Protein AF-A0A817HLA4-F1 (afdb_monomer_lite)

Sequence (144 aa):
MLLAFSDYVIYLKPAHQNTTSPLSSNETCPPSPNNYTYGWHFVLKGNTAKFISITCYFAIAQAVSATYNPPSKDSYLYTPTADTLYNCQANVTDNSVTEIILSHVCVPNGDTTTTTTTTTTTTTTTTTTTTTTTTTTTTTTTTT

Foldseek 3Di:
DPPPQPFDKAKADQVQAFDWDDAQDPDADDQDPVNFFKKWKKFFPDDPKFFQKKWWAKPPQGIWMDGDVVTHRMDMTGDNDTITTHMMMTTIRDDPTHHMYGPHMGGHPPDNPHDDDDPPDPDPDDDDDDDDDDDDDDDDDDDD

Secondary structure (DSSP, 8-state):
-------EEEEE-GGGTTEESPP--SPPPPPPTT---EEEEEEESSSS--EEEEEEEETTTEEEEEEEEEEESEEEEEESS--EEEEEEEEESSSS--EEEEEEEEPPTT---------------------------PPP----

pLDDT: mean 79.76, std 20.44, range [38.53, 98.5]

Structure (mmCIF, N/CA/C/O backbone):
data_AF-A0A817HLA4-F1
#
_entry.id   AF-A0A817HLA4-F1
#
loop_
_atom_site.group_PDB
_atom_site.id
_atom_site.type_symbol
_atom_site.label_atom_id
_atom_site.label_alt_id
_atom_site.label_comp_id
_atom_site.label_asym_id
_atom_site.label_entity_id
_atom_site.label_seq_id
_atom_site.pdbx_PDB_ins_code
_atom_site.Cartn_x
_atom_site.Cartn_y
_atom_site.Cartn_z
_atom_site.occupancy
_atom_site.B_iso_or_equiv
_atom_site.auth_seq_id
_atom_site.auth_comp_id
_atom_site.auth_asym_id
_atom_site.auth_atom_id
_atom_site.pdbx_PDB_model_num
ATOM 1 N N .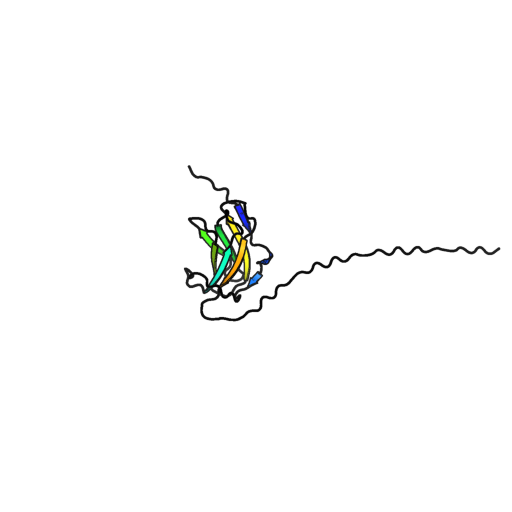 MET A 1 1 ? 3.743 10.639 30.447 1.00 42.50 1 MET A N 1
ATOM 2 C CA . MET A 1 1 ? 2.617 9.707 30.239 1.00 42.50 1 MET A CA 1
ATOM 3 C C . MET A 1 1 ? 2.683 9.250 28.787 1.00 42.50 1 MET A C 1
ATOM 5 O O . MET A 1 1 ? 2.279 10.007 27.918 1.00 42.50 1 MET A O 1
ATOM 9 N N . LEU A 1 2 ? 3.310 8.100 28.504 1.00 46.53 2 LEU A N 1
ATOM 10 C CA . LEU A 1 2 ? 3.229 7.493 27.171 1.00 46.53 2 LEU A CA 1
ATOM 11 C C . LEU A 1 2 ? 1.813 6.929 27.037 1.00 46.53 2 LEU A C 1
ATOM 13 O O . LEU A 1 2 ? 1.467 5.976 27.731 1.00 46.53 2 LEU A O 1
ATOM 17 N N . LEU A 1 3 ? 0.984 7.547 26.200 1.00 50.72 3 LEU A N 1
ATOM 18 C CA . LEU A 1 3 ? -0.250 6.916 25.755 1.00 50.72 3 LEU A CA 1
ATOM 19 C C . LEU A 1 3 ? 0.170 5.758 24.849 1.00 50.72 3 LEU A C 1
ATOM 21 O O . LEU A 1 3 ? 0.662 5.982 23.746 1.00 50.72 3 LEU A O 1
ATOM 25 N N . ALA A 1 4 ? 0.051 4.531 25.347 1.00 54.69 4 ALA A N 1
ATOM 26 C CA . ALA A 1 4 ? 0.134 3.352 24.504 1.00 54.69 4 ALA A CA 1
ATOM 27 C C . ALA A 1 4 ? -1.099 3.376 23.593 1.00 54.69 4 ALA A C 1
ATOM 29 O O . ALA A 1 4 ? -2.201 3.027 24.021 1.00 54.69 4 ALA A O 1
ATOM 30 N N . PHE A 1 5 ? -0.937 3.869 22.365 1.00 57.47 5 PHE A N 1
ATOM 31 C CA . PHE A 1 5 ? -1.936 3.647 21.332 1.00 57.47 5 PHE A CA 1
ATOM 32 C C . PHE A 1 5 ? -2.025 2.132 21.144 1.00 57.47 5 PHE A C 1
ATOM 34 O O . PHE A 1 5 ? -1.010 1.459 20.982 1.00 57.47 5 PHE A O 1
ATOM 41 N N . SER A 1 6 ? -3.226 1.572 21.279 1.00 67.25 6 SER A N 1
ATOM 42 C CA . SER A 1 6 ? -3.447 0.202 20.829 1.00 67.25 6 SER A CA 1
ATOM 43 C C . SER A 1 6 ? -3.336 0.242 19.313 1.00 67.25 6 SER A C 1
ATOM 45 O O . SER A 1 6 ? -4.228 0.772 18.657 1.00 67.25 6 SER A O 1
ATOM 47 N N . ASP A 1 7 ? -2.210 -0.221 18.777 1.00 79.25 7 ASP A N 1
ATOM 48 C CA . ASP A 1 7 ? -2.008 -0.279 17.335 1.00 79.25 7 ASP A CA 1
ATOM 49 C C . ASP A 1 7 ? -2.970 -1.320 16.761 1.00 79.25 7 ASP A C 1
ATOM 51 O O . ASP A 1 7 ? -2.890 -2.513 17.066 1.00 79.25 7 ASP A O 1
ATOM 55 N N . TYR A 1 8 ? -3.921 -0.859 15.952 1.00 93.94 8 TYR A N 1
ATOM 56 C CA . TYR A 1 8 ? -4.831 -1.748 15.247 1.00 93.94 8 TYR A CA 1
ATOM 57 C C . TYR A 1 8 ? -4.200 -2.151 13.925 1.00 93.94 8 TYR A C 1
ATOM 59 O O . TYR A 1 8 ? -3.835 -1.299 13.113 1.00 93.94 8 TYR A O 1
ATOM 67 N N . VAL A 1 9 ? -4.089 -3.458 13.714 1.00 96.25 9 VAL A N 1
ATOM 68 C CA . VAL A 1 9 ? -3.512 -4.032 12.503 1.00 96.25 9 VAL A CA 1
ATOM 69 C C . VAL A 1 9 ? -4.626 -4.347 11.514 1.00 96.25 9 VAL A C 1
ATOM 71 O O . VAL A 1 9 ? -5.548 -5.098 11.831 1.00 96.25 9 VAL A O 1
ATOM 74 N N . ILE A 1 10 ? -4.515 -3.809 10.304 1.00 96.69 10 ILE A N 1
ATOM 75 C CA . ILE A 1 10 ? -5.428 -4.083 9.188 1.00 96.69 10 ILE A CA 1
ATOM 76 C C . ILE A 1 10 ? -4.652 -4.530 7.950 1.00 96.69 10 ILE A C 1
ATOM 78 O O . ILE A 1 10 ? -3.440 -4.318 7.846 1.00 96.69 10 ILE A O 1
ATOM 82 N N . TYR A 1 11 ? -5.363 -5.129 6.996 1.00 98.06 11 TYR A N 1
ATOM 83 C CA . TYR A 1 11 ? -4.771 -5.730 5.803 1.00 98.06 11 TYR A CA 1
ATOM 84 C C . TYR A 1 11 ? -5.361 -5.164 4.515 1.00 98.06 11 TYR A C 1
ATOM 86 O O . TYR A 1 11 ? -6.445 -4.579 4.506 1.00 98.06 11 TYR A O 1
ATOM 94 N N . LEU A 1 12 ? -4.639 -5.345 3.411 1.00 98.12 12 LEU A N 1
ATOM 95 C CA . LEU A 1 12 ? -5.126 -5.013 2.077 1.00 98.12 12 LEU A CA 1
ATOM 96 C C . LEU A 1 12 ? -6.423 -5.759 1.772 1.00 98.12 12 LEU A C 1
ATOM 98 O O . LEU A 1 12 ? -6.498 -6.979 1.928 1.00 98.12 12 LEU A O 1
ATOM 102 N N . LYS A 1 13 ? -7.427 -5.031 1.275 1.00 97.31 13 LYS A N 1
ATOM 103 C CA . LYS A 1 13 ? -8.654 -5.651 0.781 1.00 97.31 13 LYS A CA 1
ATOM 104 C C . LYS A 1 13 ? -8.299 -6.670 -0.317 1.00 97.31 13 LYS A C 1
ATOM 106 O O . LYS A 1 13 ? -7.639 -6.286 -1.286 1.00 97.31 13 LYS A O 1
ATOM 111 N N . PRO A 1 14 ? -8.781 -7.926 -0.239 1.00 97.00 14 PRO A N 1
ATOM 112 C CA . PRO A 1 14 ? -8.377 -8.996 -1.157 1.00 97.00 14 PRO A CA 1
ATOM 113 C C . PRO A 1 14 ? -8.517 -8.659 -2.647 1.00 97.00 14 PRO A C 1
ATOM 115 O O . PRO A 1 14 ? -7.691 -9.065 -3.453 1.00 97.00 14 PRO A O 1
ATOM 118 N N . ALA A 1 15 ? -9.517 -7.852 -3.015 1.00 95.38 15 ALA A N 1
ATOM 119 C CA . ALA A 1 15 ? -9.750 -7.421 -4.396 1.00 95.38 15 ALA A CA 1
ATOM 120 C C . ALA A 1 15 ? -8.623 -6.559 -5.005 1.00 95.38 15 ALA A C 1
ATOM 122 O O . ALA A 1 15 ? -8.620 -6.349 -6.212 1.00 95.38 15 ALA A O 1
ATOM 123 N N . HIS A 1 16 ? -7.700 -6.037 -4.191 1.00 95.38 16 HIS A N 1
ATOM 124 C CA . HIS A 1 16 ? -6.541 -5.268 -4.653 1.00 95.38 16 HIS A CA 1
ATOM 125 C C . HIS A 1 16 ? -5.245 -6.086 -4.686 1.00 95.38 16 HIS A C 1
ATOM 127 O O . HIS A 1 16 ? -4.213 -5.577 -5.127 1.00 95.38 16 HIS A O 1
ATOM 133 N N . GLN A 1 17 ? -5.270 -7.337 -4.224 1.00 96.12 17 GLN A N 1
ATOM 134 C CA . GLN A 1 17 ? -4.119 -8.228 -4.327 1.00 96.12 17 GLN A CA 1
ATOM 135 C C . GLN A 1 17 ? -3.873 -8.613 -5.787 1.00 96.12 17 GLN A C 1
ATOM 137 O O . GLN A 1 17 ? -4.799 -8.695 -6.593 1.00 96.12 17 GLN A O 1
ATOM 142 N N . ASN A 1 18 ? -2.611 -8.875 -6.111 1.00 95.88 18 ASN A N 1
ATOM 143 C CA . ASN A 1 18 ? -2.113 -9.157 -7.456 1.00 95.88 18 ASN A CA 1
ATOM 144 C C . ASN A 1 18 ? -2.354 -8.016 -8.456 1.00 95.88 18 ASN A C 1
ATOM 146 O O . ASN A 1 18 ? -2.387 -8.243 -9.663 1.00 95.88 18 ASN A O 1
ATOM 150 N N . THR A 1 19 ? -2.511 -6.784 -7.964 1.00 93.88 19 THR A N 1
ATOM 151 C CA . THR A 1 19 ? -2.545 -5.609 -8.835 1.00 93.88 19 THR A CA 1
ATOM 152 C C . THR A 1 19 ? -1.147 -5.357 -9.388 1.00 93.88 19 THR A C 1
ATOM 154 O O . THR A 1 19 ? -0.202 -5.213 -8.614 1.00 93.88 19 THR A O 1
ATOM 157 N N . THR A 1 20 ? -1.019 -5.270 -10.710 1.00 93.06 20 THR A N 1
ATOM 158 C CA . THR A 1 20 ? 0.258 -5.046 -11.398 1.00 93.06 20 THR A CA 1
ATOM 159 C C . THR A 1 20 ? 0.325 -3.634 -11.968 1.00 93.06 20 THR A C 1
ATOM 161 O O . THR A 1 20 ? -0.623 -3.176 -12.604 1.00 93.06 20 THR A O 1
ATOM 164 N N . SER A 1 21 ? 1.441 -2.942 -11.750 1.00 87.25 21 SER A N 1
ATOM 165 C CA . SER A 1 21 ? 1.755 -1.674 -12.402 1.00 87.25 21 SER A CA 1
ATOM 166 C C . SER A 1 21 ? 2.454 -1.913 -13.752 1.00 87.25 21 SER A C 1
ATOM 168 O O . SER A 1 21 ? 3.120 -2.935 -13.916 1.00 87.25 21 SER A O 1
ATOM 170 N N . PRO A 1 22 ? 2.335 -0.999 -14.732 1.00 79.12 22 PRO A N 1
ATOM 171 C CA . PRO A 1 22 ? 1.532 0.219 -14.702 1.00 79.12 22 PRO A CA 1
ATOM 172 C C . PRO A 1 22 ? 0.026 -0.057 -14.844 1.00 79.12 22 PRO A C 1
ATOM 174 O O . PRO A 1 22 ? -0.401 -0.821 -15.708 1.00 79.12 22 PRO A O 1
ATOM 177 N N . LEU A 1 23 ? -0.786 0.633 -14.038 1.00 69.88 23 LEU A N 1
ATOM 178 C CA . LEU A 1 23 ? -2.195 0.849 -14.357 1.00 69.88 23 LEU A CA 1
ATOM 179 C C . LEU A 1 23 ? -2.341 2.281 -14.848 1.00 69.88 23 LEU A C 1
ATOM 181 O O . LEU A 1 23 ? -1.771 3.204 -14.274 1.00 69.88 23 LEU A O 1
ATOM 185 N N . SER A 1 24 ? -3.111 2.474 -15.909 1.00 59.72 24 SER A N 1
ATOM 186 C CA . SER A 1 24 ? -3.385 3.803 -16.433 1.00 59.72 24 SER A CA 1
ATOM 187 C C . SER A 1 24 ? -4.405 4.517 -15.550 1.00 59.72 24 SER A C 1
ATOM 189 O O . SER A 1 24 ? -5.597 4.527 -15.857 1.00 59.72 24 SER A O 1
ATOM 191 N N . SER A 1 25 ? -3.968 5.092 -14.432 1.00 66.69 25 SER A N 1
ATOM 192 C CA . SER A 1 25 ? -4.746 6.138 -13.770 1.00 66.69 25 SER A CA 1
ATOM 193 C C . SER A 1 25 ? -4.251 7.497 -14.240 1.00 66.69 25 SER A C 1
ATOM 195 O O . SER A 1 25 ? -3.058 7.772 -14.171 1.00 66.69 25 SER A O 1
ATOM 197 N N . ASN A 1 26 ? -5.169 8.371 -14.652 1.00 63.12 26 ASN A N 1
ATOM 198 C CA . ASN A 1 26 ? -4.870 9.778 -14.952 1.00 63.12 26 ASN A CA 1
ATOM 199 C C . ASN A 1 26 ? -4.515 10.599 -13.693 1.00 63.12 26 ASN A C 1
ATOM 201 O O . ASN A 1 26 ? -4.430 11.823 -13.763 1.00 63.12 26 ASN A O 1
ATOM 205 N N . GLU A 1 27 ? -4.354 9.953 -12.536 1.00 74.62 27 GLU A N 1
ATOM 206 C CA . GLU A 1 27 ? -4.004 10.609 -11.281 1.00 74.62 27 GLU A CA 1
ATOM 207 C C . GLU A 1 27 ? -2.485 10.679 -11.122 1.00 74.62 27 GLU A C 1
ATOM 209 O O . GLU A 1 27 ? -1.757 9.715 -11.366 1.00 74.62 27 GLU A O 1
ATOM 214 N N . THR A 1 28 ? -2.005 11.862 -10.743 1.00 77.75 28 THR A N 1
ATOM 215 C CA . THR A 1 28 ? -0.584 12.132 -10.527 1.00 77.75 28 THR A CA 1
ATOM 216 C C . THR A 1 28 ? -0.232 11.869 -9.068 1.00 77.75 28 THR A C 1
ATOM 218 O O . THR A 1 28 ? -0.819 12.472 -8.169 1.00 77.75 28 THR A O 1
ATOM 221 N N . CYS A 1 29 ? 0.764 11.019 -8.823 1.00 81.69 29 CYS A N 1
ATOM 222 C CA . CYS A 1 29 ? 1.326 10.861 -7.485 1.00 81.69 29 CYS A CA 1
ATOM 223 C C . CYS A 1 29 ? 2.178 12.080 -7.110 1.00 81.69 29 CYS A C 1
ATOM 225 O O . CYS A 1 29 ? 2.759 12.726 -7.991 1.00 81.69 29 CYS A O 1
ATOM 227 N N . PRO A 1 30 ? 2.318 12.378 -5.807 1.00 86.81 30 PRO A N 1
ATOM 228 C CA . PRO A 1 30 ? 3.319 13.327 -5.359 1.00 86.81 30 PRO A CA 1
ATOM 229 C C . PRO A 1 30 ? 4.729 12.877 -5.792 1.00 86.81 30 PRO A C 1
ATOM 231 O O . PRO A 1 30 ? 4.946 11.710 -6.123 1.00 86.81 30 PRO A O 1
ATOM 234 N N . PRO A 1 31 ? 5.716 13.787 -5.807 1.00 84.25 31 PRO A N 1
ATOM 235 C CA . PRO A 1 31 ? 7.089 13.420 -6.126 1.00 84.25 31 PRO A CA 1
ATOM 236 C C . PRO A 1 31 ? 7.603 12.310 -5.200 1.00 84.25 31 PRO A C 1
ATOM 238 O O . PRO A 1 31 ? 7.491 12.407 -3.976 1.00 84.25 31 PRO A O 1
ATOM 241 N N . SER A 1 32 ? 8.192 11.262 -5.780 1.00 84.62 32 SER A N 1
ATOM 242 C CA . SER A 1 32 ? 8.832 10.202 -5.001 1.00 84.62 32 SER A CA 1
ATOM 243 C C . SER A 1 32 ? 10.064 10.745 -4.264 1.00 84.62 32 SER A C 1
ATOM 245 O O . SER A 1 32 ? 10.910 11.377 -4.900 1.00 84.62 32 SER A O 1
ATOM 247 N N . PRO A 1 33 ? 10.274 10.389 -2.984 1.00 82.56 33 PRO A N 1
ATOM 248 C CA . PRO A 1 33 ? 11.475 10.774 -2.240 1.00 82.56 33 PRO A CA 1
ATOM 249 C C . PRO A 1 33 ? 12.771 10.177 -2.817 1.00 82.56 33 PRO A C 1
ATOM 251 O O . PRO A 1 33 ? 13.833 10.774 -2.679 1.00 82.56 33 PRO A O 1
ATOM 254 N N . ASN A 1 34 ? 12.688 9.025 -3.494 1.00 82.94 34 ASN A N 1
ATOM 255 C CA . ASN A 1 34 ? 13.851 8.266 -3.976 1.00 82.94 34 ASN A CA 1
ATOM 256 C C . ASN A 1 34 ? 13.979 8.239 -5.509 1.00 82.94 34 ASN A C 1
ATOM 258 O O . ASN A 1 34 ? 14.588 7.322 -6.053 1.00 82.94 34 ASN A O 1
ATOM 262 N N . ASN A 1 35 ? 13.357 9.188 -6.222 1.00 81.12 35 ASN A N 1
ATOM 263 C CA . ASN A 1 35 ? 13.262 9.175 -7.694 1.00 81.12 35 ASN A CA 1
ATOM 264 C C . ASN A 1 35 ? 12.662 7.878 -8.288 1.00 81.12 35 ASN A C 1
ATOM 266 O O . ASN A 1 35 ? 12.871 7.570 -9.459 1.00 81.12 35 ASN A O 1
ATOM 270 N N . TYR A 1 36 ? 11.922 7.107 -7.490 1.00 87.00 36 TYR A N 1
ATOM 271 C CA . TYR A 1 36 ? 11.143 5.974 -7.963 1.00 87.00 36 TYR A CA 1
ATOM 272 C C . TYR A 1 36 ? 9.922 6.462 -8.729 1.00 87.00 36 TYR A C 1
ATOM 274 O O . TYR A 1 36 ? 9.323 7.487 -8.413 1.00 87.00 36 TYR A O 1
ATOM 282 N N . THR A 1 37 ? 9.577 5.726 -9.772 1.00 84.56 37 THR A N 1
ATOM 283 C CA . THR A 1 37 ? 8.651 6.204 -10.794 1.00 84.56 37 THR A CA 1
ATOM 284 C C . THR A 1 37 ? 7.259 5.601 -10.663 1.00 84.56 37 THR A C 1
ATOM 286 O O . THR A 1 37 ? 6.288 6.234 -11.068 1.00 84.56 37 THR A O 1
ATOM 289 N N . TYR A 1 38 ? 7.141 4.420 -10.058 1.00 90.44 38 TYR A N 1
ATOM 290 C CA . TYR A 1 38 ? 5.874 3.711 -9.908 1.00 90.44 38 TYR A CA 1
ATOM 291 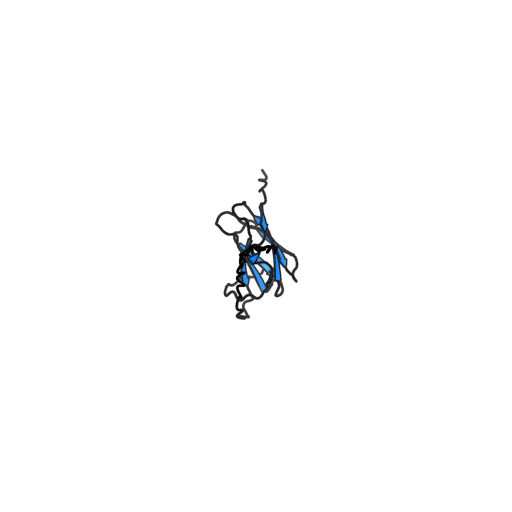C C . TYR A 1 38 ? 5.313 3.951 -8.512 1.00 90.44 38 TYR A C 1
ATOM 293 O O . TYR A 1 38 ? 5.806 3.394 -7.531 1.00 90.44 38 TYR A O 1
ATOM 301 N N . GLY A 1 39 ? 4.313 4.824 -8.427 1.00 92.94 39 GLY A N 1
ATOM 302 C CA . GLY A 1 39 ? 3.655 5.189 -7.176 1.00 92.94 39 GLY A CA 1
ATOM 303 C C . GLY A 1 39 ? 2.433 4.320 -6.899 1.00 92.94 39 GLY A C 1
ATOM 304 O O . GLY A 1 39 ? 1.685 3.976 -7.806 1.00 92.94 39 GLY A O 1
ATOM 305 N N . TRP A 1 40 ? 2.207 3.993 -5.636 1.00 94.69 40 TRP A N 1
ATOM 306 C CA . TRP A 1 40 ? 1.080 3.199 -5.162 1.00 94.69 40 TRP A CA 1
ATOM 307 C C . TRP A 1 40 ? 0.360 3.998 -4.087 1.00 94.69 40 TRP A C 1
ATOM 309 O O . TRP A 1 40 ? 0.949 4.287 -3.043 1.00 94.69 40 TRP A O 1
ATOM 319 N N . HIS A 1 41 ? -0.889 4.377 -4.352 1.00 95.38 41 HIS A N 1
ATOM 320 C CA . HIS A 1 41 ? -1.672 5.210 -3.450 1.00 95.38 41 HIS A CA 1
ATOM 321 C C . HIS A 1 41 ? -2.694 4.376 -2.675 1.00 95.38 41 HIS A C 1
ATOM 323 O O . HIS A 1 41 ? -3.600 3.772 -3.254 1.00 95.38 41 HIS A O 1
ATOM 329 N N . PHE A 1 42 ? -2.568 4.375 -1.353 1.00 96.69 42 PHE A N 1
ATOM 330 C CA . PHE A 1 42 ? -3.430 3.652 -0.429 1.00 96.69 42 PHE A CA 1
ATOM 331 C C . PHE A 1 42 ? -4.233 4.610 0.439 1.00 96.69 42 PHE A C 1
ATOM 333 O O . PHE A 1 42 ? -3.708 5.608 0.930 1.00 96.69 42 PHE A O 1
ATOM 340 N N . VAL A 1 43 ? -5.491 4.259 0.685 1.00 97.00 43 VAL A N 1
ATOM 341 C CA . VAL A 1 43 ? -6.423 5.062 1.480 1.00 97.00 43 VAL A CA 1
ATOM 342 C C . VAL A 1 43 ? -7.159 4.198 2.499 1.00 97.00 43 VAL A C 1
ATOM 344 O O . VAL A 1 43 ? -7.364 2.994 2.301 1.00 97.00 43 VAL A O 1
ATOM 347 N N . LEU A 1 44 ? -7.593 4.826 3.590 1.00 96.38 44 LEU A N 1
ATOM 348 C CA . LEU A 1 44 ? -8.518 4.238 4.560 1.00 96.38 44 LEU A CA 1
ATOM 349 C C . LEU A 1 44 ? -9.927 4.768 4.306 1.00 96.38 44 LEU A C 1
ATOM 351 O O . LEU A 1 44 ? -10.126 5.970 4.140 1.00 96.38 44 LEU A O 1
ATOM 355 N N . LYS A 1 45 ? -10.930 3.884 4.303 1.00 92.50 45 LYS A N 1
ATOM 356 C CA . LYS A 1 45 ? -12.328 4.320 4.175 1.00 92.50 45 LYS A CA 1
ATOM 357 C C . LYS A 1 45 ? -12.791 5.058 5.431 1.00 92.50 45 LYS A C 1
ATOM 359 O O . LYS A 1 45 ? -12.471 4.666 6.539 1.00 92.50 45 LYS A O 1
ATOM 364 N N . GLY A 1 46 ? -13.619 6.085 5.268 1.00 89.19 46 GLY A N 1
ATOM 365 C CA . GLY A 1 46 ? -14.164 6.843 6.398 1.00 89.19 46 GLY A CA 1
ATOM 366 C C . GLY A 1 46 ? -13.196 7.879 6.980 1.00 89.19 46 GLY A C 1
ATOM 367 O O . GLY A 1 46 ? -12.069 8.062 6.522 1.00 89.19 46 GLY A O 1
ATOM 368 N N . ASN A 1 47 ? -13.647 8.602 8.009 1.00 82.06 47 ASN A N 1
ATOM 369 C CA . ASN A 1 47 ? -13.064 9.907 8.359 1.00 82.06 47 ASN A CA 1
ATOM 370 C C . ASN A 1 47 ? -12.208 9.922 9.633 1.00 82.06 47 ASN A C 1
ATOM 372 O O . ASN A 1 47 ? -11.481 10.883 9.860 1.00 82.06 47 ASN A O 1
ATOM 376 N N . THR A 1 48 ? -12.175 8.834 10.401 1.00 92.50 48 THR A N 1
ATOM 377 C CA . THR A 1 48 ? -11.501 8.768 11.713 1.00 92.50 48 THR A CA 1
ATOM 378 C C . THR A 1 48 ? -10.124 8.103 11.663 1.00 92.50 48 THR A C 1
ATOM 380 O O . THR A 1 48 ? -9.132 8.794 11.889 1.00 92.50 48 THR A O 1
ATOM 383 N N . ALA A 1 49 ? -10.032 6.843 11.221 1.00 95.00 49 ALA A N 1
ATOM 384 C CA . ALA A 1 49 ? -8.775 6.085 11.241 1.00 95.00 49 ALA A CA 1
ATOM 385 C C . ALA A 1 49 ? -7.680 6.668 10.337 1.00 95.00 49 ALA A C 1
ATOM 387 O O . ALA A 1 49 ? -7.945 7.040 9.195 1.00 95.00 49 ALA A O 1
ATOM 388 N N . LYS A 1 50 ? -6.438 6.705 10.810 1.00 96.62 50 LYS A N 1
ATOM 389 C CA . LYS A 1 50 ? -5.271 7.177 10.052 1.00 96.62 50 LYS A CA 1
ATOM 390 C C . LYS A 1 50 ? -4.153 6.144 10.101 1.00 96.62 50 LYS A C 1
ATOM 392 O O . LYS A 1 50 ? -3.994 5.471 11.113 1.00 96.62 50 LYS A O 1
ATOM 397 N N . PHE A 1 51 ? -3.362 6.057 9.038 1.00 96.75 51 PHE A N 1
ATOM 398 C CA . PHE A 1 51 ? -2.121 5.299 8.995 1.00 96.75 51 PHE A CA 1
ATOM 399 C C . PHE A 1 51 ? -1.118 5.859 10.001 1.00 96.75 51 PHE A C 1
ATOM 401 O O . PHE A 1 51 ? -0.777 7.042 9.955 1.00 96.75 51 PHE A O 1
ATOM 408 N N . ILE A 1 52 ? -0.618 4.983 10.864 1.00 96.88 52 ILE A N 1
ATOM 409 C CA . ILE A 1 52 ? 0.604 5.178 11.649 1.00 96.88 52 ILE A CA 1
ATOM 410 C C . ILE A 1 52 ? 1.784 4.638 10.840 1.00 96.88 52 ILE A C 1
ATOM 412 O O . ILE A 1 52 ? 2.799 5.312 10.679 1.00 96.88 52 ILE A O 1
ATOM 416 N N . SER A 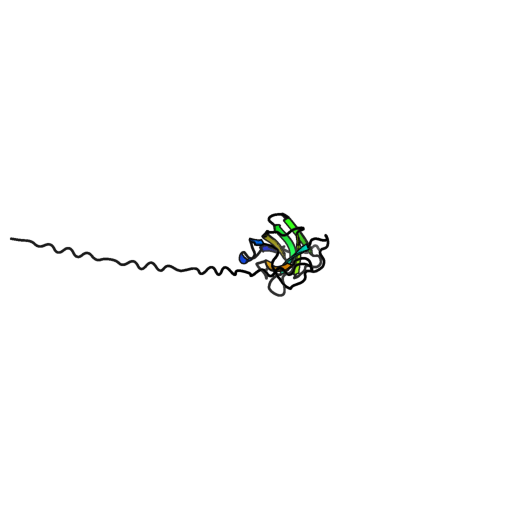1 53 ? 1.627 3.445 10.267 1.00 97.19 53 SER A N 1
ATOM 417 C CA . SER A 1 53 ? 2.580 2.854 9.332 1.00 97.19 53 SER A CA 1
ATOM 418 C C . SER A 1 53 ? 1.882 1.921 8.351 1.00 97.19 53 SER A C 1
ATOM 420 O O . SER A 1 53 ? 0.781 1.436 8.611 1.00 97.19 53 SER A O 1
ATOM 422 N N . ILE A 1 54 ? 2.545 1.652 7.232 1.00 98.25 54 ILE A N 1
ATOM 423 C CA . ILE A 1 54 ? 2.160 0.627 6.264 1.00 98.25 54 ILE A CA 1
ATOM 424 C C . ILE A 1 54 ? 3.411 -0.112 5.788 1.00 98.25 54 ILE A C 1
ATOM 426 O O . ILE A 1 54 ? 4.477 0.487 5.642 1.00 98.25 54 ILE A O 1
ATOM 430 N N . THR A 1 55 ? 3.260 -1.400 5.514 1.00 98.50 55 THR A N 1
ATOM 431 C CA . THR A 1 55 ? 4.229 -2.230 4.803 1.00 98.50 55 THR A CA 1
ATOM 432 C C . THR A 1 55 ? 3.484 -3.000 3.729 1.00 98.50 55 THR A C 1
ATOM 434 O O . THR A 1 55 ? 2.531 -3.718 4.032 1.00 98.50 55 THR A O 1
ATOM 437 N N . CYS A 1 56 ? 3.920 -2.867 2.483 1.00 98.50 56 CYS A N 1
ATOM 438 C CA . CYS A 1 56 ? 3.398 -3.622 1.355 1.00 98.50 56 CYS A CA 1
ATOM 439 C C . CYS A 1 56 ? 4.468 -4.553 0.796 1.00 98.50 56 CYS A C 1
ATOM 441 O O . CYS A 1 56 ? 5.657 -4.243 0.827 1.00 98.50 56 CYS A O 1
ATOM 443 N N . TYR A 1 57 ? 4.024 -5.697 0.290 1.00 98.44 57 TYR A N 1
ATOM 444 C CA . TYR A 1 57 ? 4.856 -6.745 -0.273 1.00 98.44 57 TYR A CA 1
ATOM 445 C C . TYR A 1 57 ? 4.603 -6.826 -1.767 1.00 98.44 57 TYR A C 1
ATOM 447 O O . TYR A 1 57 ? 3.475 -7.079 -2.201 1.00 98.44 57 TYR A O 1
ATOM 455 N N . PHE A 1 58 ? 5.666 -6.629 -2.528 1.00 97.88 58 PHE A N 1
ATOM 456 C CA . PHE A 1 58 ? 5.660 -6.652 -3.976 1.00 97.88 58 PHE A CA 1
ATOM 457 C C . PHE A 1 58 ? 6.483 -7.824 -4.512 1.00 97.88 58 PHE A C 1
ATOM 459 O O . PHE A 1 58 ? 7.358 -8.347 -3.820 1.00 97.88 58 PHE A O 1
ATOM 466 N N . ALA A 1 59 ? 6.215 -8.228 -5.750 1.00 97.88 59 ALA A N 1
ATOM 467 C CA . ALA A 1 59 ? 6.906 -9.337 -6.393 1.00 97.88 59 ALA A CA 1
ATOM 468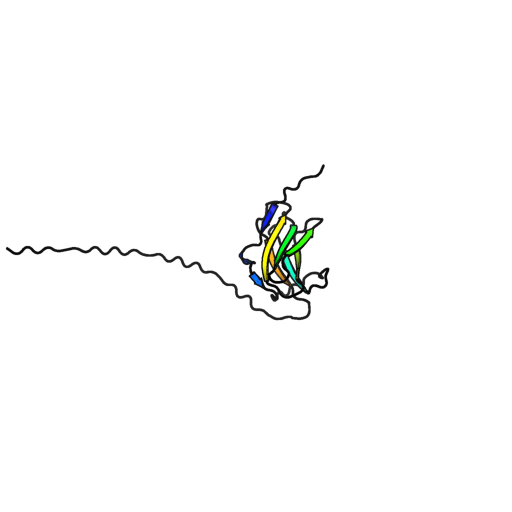 C C . ALA A 1 59 ? 8.407 -9.069 -6.590 1.00 97.88 59 ALA A C 1
ATOM 470 O O . ALA A 1 59 ? 9.216 -9.976 -6.387 1.00 97.88 59 ALA A O 1
ATOM 471 N N . ILE A 1 60 ? 8.779 -7.842 -6.969 1.00 96.50 60 ILE A N 1
ATOM 472 C CA . ILE A 1 60 ? 10.160 -7.466 -7.306 1.00 96.50 60 ILE A CA 1
ATOM 473 C C . ILE A 1 60 ? 10.790 -6.648 -6.176 1.00 96.50 60 ILE A C 1
ATOM 475 O O . ILE A 1 60 ? 11.842 -7.023 -5.660 1.00 96.50 60 ILE A O 1
ATOM 479 N N . ALA A 1 61 ? 10.147 -5.558 -5.757 1.00 95.69 61 ALA A N 1
ATOM 480 C CA . ALA A 1 61 ? 10.652 -4.644 -4.733 1.00 95.69 61 ALA A CA 1
ATOM 481 C C . ALA A 1 61 ? 10.624 -5.234 -3.313 1.00 95.69 61 ALA A C 1
ATOM 483 O O . ALA A 1 61 ? 11.187 -4.636 -2.397 1.00 95.69 61 ALA A O 1
ATOM 484 N N . GLN A 1 62 ? 10.004 -6.405 -3.128 1.00 97.50 62 GLN A N 1
ATOM 485 C CA . GLN A 1 62 ? 9.820 -7.053 -1.831 1.00 97.50 62 GLN A CA 1
ATOM 486 C C . GLN A 1 62 ? 9.042 -6.147 -0.864 1.00 97.50 62 GLN A C 1
ATOM 488 O O . GLN A 1 62 ? 8.002 -5.602 -1.233 1.00 97.50 62 GLN A O 1
ATOM 493 N N . ALA A 1 63 ? 9.489 -6.024 0.385 1.00 98.00 63 ALA A N 1
ATOM 494 C CA . ALA A 1 63 ? 8.828 -5.195 1.381 1.00 98.00 63 ALA A CA 1
ATOM 495 C C . ALA A 1 63 ? 9.185 -3.711 1.194 1.00 98.00 63 ALA A C 1
ATOM 497 O O . ALA A 1 63 ? 10.353 -3.332 1.263 1.00 98.00 63 ALA A O 1
ATOM 498 N N . VAL A 1 64 ? 8.165 -2.869 1.034 1.00 97.56 64 VAL A N 1
ATOM 499 C CA . VAL A 1 64 ? 8.280 -1.405 1.004 1.00 97.56 64 VAL A CA 1
ATOM 500 C C . VAL A 1 64 ? 7.389 -0.833 2.101 1.00 97.56 64 VAL A C 1
ATOM 502 O O . VAL A 1 64 ? 6.219 -1.205 2.206 1.00 97.56 64 VAL A O 1
ATOM 505 N N . SER A 1 65 ? 7.930 0.076 2.911 1.00 97.31 65 SER A N 1
ATOM 506 C CA . SER A 1 65 ? 7.246 0.596 4.098 1.00 97.31 65 SER A CA 1
ATOM 507 C C . SER A 1 65 ? 7.273 2.116 4.177 1.00 97.31 65 SER A C 1
ATOM 509 O O . SER A 1 65 ? 8.190 2.764 3.673 1.00 97.31 65 SER A O 1
ATOM 511 N N . ALA A 1 66 ? 6.291 2.674 4.882 1.00 96.44 66 ALA A N 1
ATOM 512 C CA . ALA A 1 66 ? 6.257 4.073 5.285 1.00 96.44 66 ALA A CA 1
ATOM 513 C C . ALA A 1 66 ? 5.701 4.215 6.707 1.00 96.44 66 ALA A C 1
ATOM 515 O O . ALA A 1 66 ? 4.868 3.419 7.147 1.00 96.44 66 ALA A O 1
ATOM 516 N N . THR A 1 67 ? 6.141 5.264 7.401 1.00 96.81 67 THR A N 1
ATOM 517 C CA . THR A 1 67 ? 5.691 5.632 8.750 1.00 96.81 67 THR A CA 1
ATOM 518 C C . THR A 1 67 ? 5.292 7.101 8.757 1.00 96.81 67 THR A C 1
ATOM 520 O O . THR A 1 67 ? 5.931 7.921 8.097 1.00 96.81 67 THR A O 1
ATOM 523 N N . TYR A 1 68 ? 4.251 7.438 9.513 1.00 95.31 68 TYR A N 1
ATOM 524 C CA . TYR A 1 68 ? 3.620 8.752 9.504 1.00 95.31 68 TYR A CA 1
ATOM 525 C C . TYR A 1 68 ? 3.629 9.377 10.896 1.00 95.31 68 TYR A C 1
ATOM 527 O O . TYR A 1 68 ? 3.115 8.807 11.858 1.00 95.31 68 TYR A O 1
ATOM 535 N N . ASN A 1 69 ? 4.193 10.581 10.991 1.00 93.25 69 ASN A N 1
ATOM 536 C CA . ASN A 1 69 ? 4.123 11.415 12.183 1.00 93.25 69 ASN A CA 1
ATOM 537 C C . ASN A 1 69 ? 3.980 12.897 11.769 1.00 93.25 69 ASN A C 1
ATOM 539 O O . ASN A 1 69 ? 4.977 13.503 11.374 1.00 93.25 69 ASN A O 1
ATOM 543 N N . PRO A 1 70 ? 2.767 13.483 11.820 1.00 94.31 70 PRO A N 1
ATOM 544 C CA . PRO A 1 70 ? 1.538 12.905 12.374 1.00 94.31 70 PRO A CA 1
ATOM 545 C C . PRO A 1 70 ? 0.934 11.791 11.488 1.00 94.31 70 PRO A C 1
ATOM 547 O O . PRO A 1 70 ? 1.255 11.724 10.301 1.00 94.31 70 PRO A O 1
ATOM 550 N N . PRO A 1 71 ? 0.038 10.941 12.031 1.00 95.81 71 PRO A N 1
ATOM 551 C CA . PRO A 1 71 ? -0.697 9.944 11.249 1.00 95.81 71 PRO A CA 1
ATOM 552 C C . PRO A 1 71 ? -1.448 10.544 10.048 1.00 95.81 71 PRO A C 1
ATOM 554 O O . PRO A 1 71 ? -1.997 11.647 10.145 1.00 95.81 71 PRO A O 1
ATOM 557 N N . SER A 1 72 ? -1.531 9.799 8.941 1.00 95.62 72 SER A N 1
ATOM 558 C CA . SER A 1 72 ? -2.073 10.266 7.649 1.00 95.62 72 SER A CA 1
ATOM 559 C C . SER A 1 72 ? -3.301 9.473 7.185 1.00 95.62 72 SER A C 1
ATOM 561 O O . SER A 1 72 ? -3.456 8.307 7.528 1.00 95.62 72 SER A O 1
ATOM 563 N N . LYS A 1 73 ? -4.191 10.085 6.395 1.00 94.25 73 LYS A N 1
ATOM 564 C CA . LYS A 1 73 ? -5.323 9.384 5.751 1.00 94.25 73 LYS A CA 1
ATOM 565 C C . LYS A 1 73 ? -4.926 8.626 4.491 1.00 94.25 73 LYS A C 1
ATOM 567 O O . LYS A 1 73 ? -5.519 7.593 4.184 1.00 94.25 73 LYS A O 1
ATOM 572 N N . ASP A 1 74 ? -3.895 9.136 3.840 1.00 95.25 74 ASP A N 1
ATOM 573 C CA . ASP A 1 74 ? -3.383 8.663 2.570 1.00 95.25 74 ASP A CA 1
ATOM 574 C C . ASP A 1 74 ? -1.948 8.187 2.759 1.00 95.25 74 ASP A C 1
ATOM 576 O O . ASP A 1 74 ? -1.183 8.742 3.560 1.00 95.25 74 ASP A O 1
ATOM 580 N N . SER A 1 75 ? -1.580 7.156 2.016 1.00 96.31 75 SER A N 1
ATOM 581 C CA . SER A 1 75 ? -0.243 6.594 2.023 1.00 96.31 75 SER A CA 1
ATOM 582 C C . SER A 1 75 ? 0.245 6.385 0.599 1.00 96.31 75 SER A C 1
ATOM 584 O O . SER A 1 75 ? -0.468 5.843 -0.240 1.00 96.31 75 SER A O 1
ATOM 586 N N . TYR A 1 76 ? 1.478 6.813 0.340 1.00 95.25 76 TYR A N 1
ATOM 587 C CA . TYR A 1 76 ? 2.151 6.625 -0.937 1.00 95.25 76 TYR A CA 1
ATOM 588 C C . TYR A 1 76 ? 3.390 5.771 -0.720 1.00 95.25 76 TYR A C 1
ATOM 590 O O . TYR A 1 76 ? 4.256 6.131 0.081 1.00 95.25 76 TYR A O 1
ATOM 598 N N . LEU A 1 77 ? 3.476 4.664 -1.449 1.00 95.81 77 LEU A N 1
ATOM 599 C CA . LEU A 1 77 ? 4.683 3.851 -1.560 1.00 95.81 77 LEU A CA 1
ATOM 600 C C . LEU A 1 77 ? 5.172 3.884 -3.001 1.00 95.81 77 LEU A C 1
ATOM 602 O O . LEU A 1 77 ? 4.379 4.063 -3.921 1.00 95.81 77 LEU A O 1
ATOM 606 N N . TYR A 1 78 ? 6.472 3.701 -3.200 1.00 94.81 78 TYR A N 1
ATOM 607 C CA . TYR A 1 78 ? 7.059 3.746 -4.532 1.00 94.81 78 TYR A CA 1
ATOM 608 C C . TYR A 1 78 ? 7.935 2.530 -4.782 1.00 94.81 78 TYR A C 1
ATOM 610 O O . TYR A 1 78 ? 8.722 2.146 -3.916 1.00 94.81 78 TYR A O 1
ATOM 618 N N . THR A 1 79 ? 7.827 1.961 -5.980 1.00 94.06 79 THR A N 1
ATOM 619 C CA . THR A 1 79 ? 8.698 0.886 -6.460 1.00 94.06 79 THR A CA 1
ATOM 620 C C . THR A 1 79 ? 9.621 1.412 -7.568 1.00 94.06 79 THR A C 1
ATOM 622 O O . THR A 1 79 ? 9.224 2.274 -8.358 1.00 94.06 79 THR A O 1
ATOM 625 N N . PRO A 1 80 ? 10.873 0.922 -7.652 1.00 91.38 80 PRO A N 1
ATOM 626 C CA . PRO A 1 80 ? 11.832 1.380 -8.661 1.00 91.38 80 PRO A CA 1
ATOM 627 C C . PRO A 1 80 ? 11.465 0.933 -10.083 1.00 91.38 80 PRO A C 1
ATOM 629 O O . PRO A 1 80 ? 11.919 1.528 -11.056 1.00 91.38 80 PRO A O 1
ATOM 632 N N . THR A 1 81 ? 10.658 -0.122 -10.206 1.00 91.56 81 THR A N 1
ATOM 633 C CA . THR A 1 81 ? 10.209 -0.704 -11.477 1.00 91.56 81 THR A CA 1
ATOM 634 C C . THR A 1 81 ? 8.720 -1.042 -11.410 1.00 91.56 81 THR A C 1
ATOM 636 O O . THR A 1 81 ? 8.124 -1.001 -10.326 1.00 91.56 81 THR A O 1
ATOM 639 N N . ALA A 1 82 ? 8.135 -1.358 -12.569 1.00 92.19 82 ALA A N 1
ATOM 640 C CA . ALA A 1 82 ? 6.803 -1.941 -12.662 1.00 92.19 82 ALA A CA 1
ATOM 641 C C . ALA A 1 82 ? 6.752 -3.235 -11.833 1.00 92.19 82 ALA A C 1
ATOM 643 O O . ALA A 1 82 ? 7.686 -4.030 -11.896 1.00 92.19 82 ALA A O 1
ATOM 644 N N . ASP A 1 83 ? 5.707 -3.433 -11.033 1.00 95.38 83 ASP A N 1
ATOM 645 C CA . ASP A 1 83 ? 5.676 -4.476 -10.006 1.00 95.38 83 ASP A CA 1
ATOM 646 C C . ASP A 1 83 ? 4.255 -4.993 -9.751 1.00 95.38 83 ASP A C 1
ATOM 648 O O . ASP A 1 83 ? 3.275 -4.389 -10.181 1.00 95.38 83 ASP A O 1
ATOM 652 N N . THR A 1 84 ? 4.134 -6.113 -9.042 1.00 96.12 84 THR A N 1
ATOM 653 C CA . THR A 1 84 ? 2.860 -6.704 -8.623 1.00 96.12 84 THR A CA 1
ATOM 654 C C . THR A 1 84 ? 2.729 -6.659 -7.111 1.00 96.12 84 THR A C 1
ATOM 656 O O . THR A 1 84 ? 3.569 -7.192 -6.391 1.00 96.12 84 THR A O 1
ATOM 659 N N . LEU A 1 85 ? 1.654 -6.041 -6.630 1.00 97.62 85 LEU A N 1
ATOM 660 C CA . LEU A 1 85 ? 1.322 -5.954 -5.217 1.00 97.62 85 LEU A CA 1
ATOM 661 C C . LEU A 1 85 ? 0.678 -7.256 -4.736 1.00 97.62 85 LEU A C 1
ATOM 663 O O . LEU A 1 85 ? -0.424 -7.586 -5.164 1.00 97.62 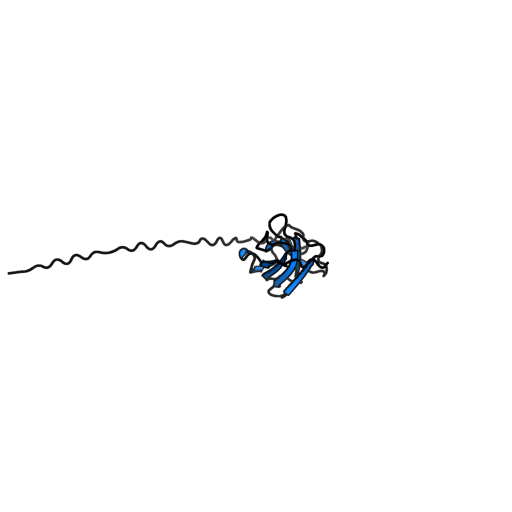85 LEU A O 1
ATOM 667 N N . TYR A 1 86 ? 1.300 -7.961 -3.794 1.00 97.75 86 TYR A N 1
ATOM 668 C CA . TYR A 1 86 ? 0.724 -9.172 -3.203 1.00 97.75 86 TYR A CA 1
ATOM 669 C C . TYR A 1 86 ? -0.112 -8.890 -1.964 1.00 97.75 86 TYR A C 1
ATOM 671 O O . TYR A 1 86 ? -1.199 -9.445 -1.820 1.00 97.75 86 TYR A O 1
ATOM 679 N N . ASN A 1 87 ? 0.376 -8.045 -1.057 1.00 98.25 87 ASN A N 1
ATOM 680 C CA . ASN A 1 87 ? -0.339 -7.740 0.178 1.00 98.25 87 ASN A CA 1
ATOM 681 C C . ASN A 1 87 ? 0.148 -6.431 0.805 1.00 98.25 87 ASN A C 1
ATOM 683 O O . ASN A 1 87 ? 1.256 -5.985 0.525 1.00 98.25 87 ASN A O 1
ATOM 687 N N . CYS A 1 88 ? -0.644 -5.870 1.714 1.00 98.38 88 CYS A N 1
ATOM 688 C CA . CYS A 1 88 ? -0.219 -4.813 2.625 1.00 98.38 88 CYS A CA 1
ATOM 689 C C . CYS A 1 88 ? -0.730 -5.085 4.037 1.00 98.38 88 CYS A C 1
ATOM 691 O O . CYS A 1 88 ? -1.804 -5.658 4.224 1.00 98.38 88 CYS A O 1
ATOM 693 N N . GLN A 1 89 ? 0.025 -4.607 5.015 1.00 98.19 89 GLN A N 1
ATOM 694 C CA . GLN A 1 89 ? -0.343 -4.549 6.420 1.00 98.19 89 GLN A CA 1
ATOM 695 C C . GLN A 1 89 ? -0.104 -3.127 6.927 1.00 98.19 89 GLN A C 1
ATOM 697 O O . GLN A 1 89 ? 0.911 -2.519 6.591 1.00 98.19 89 GLN A O 1
ATOM 702 N N . ALA A 1 90 ? -1.016 -2.597 7.737 1.00 97.88 90 ALA A N 1
ATOM 703 C CA . ALA A 1 90 ? -0.884 -1.265 8.315 1.00 97.88 90 ALA A CA 1
ATOM 704 C C . ALA A 1 90 ? -1.256 -1.245 9.794 1.00 97.88 90 ALA A C 1
ATOM 706 O O . ALA A 1 90 ? -2.180 -1.945 10.207 1.00 97.88 90 ALA A O 1
ATOM 707 N N . ASN A 1 91 ? -0.567 -0.387 10.545 1.00 96.75 91 ASN A N 1
ATOM 708 C CA . ASN A 1 91 ? -0.988 0.040 11.874 1.00 96.75 91 ASN A CA 1
ATOM 709 C C . ASN A 1 91 ? -1.803 1.325 11.732 1.00 96.75 91 ASN A C 1
ATOM 711 O O . ASN A 1 91 ? -1.359 2.268 11.066 1.00 96.75 91 ASN A O 1
ATOM 715 N N . VAL A 1 92 ? -2.977 1.378 12.357 1.00 96.69 92 VAL A N 1
ATOM 716 C CA . VAL A 1 92 ? -3.878 2.535 12.296 1.00 96.69 92 VAL A CA 1
ATOM 717 C C . VAL A 1 92 ? -4.285 3.033 13.680 1.00 96.69 92 VAL A C 1
ATOM 719 O O . VAL A 1 92 ? -4.226 2.307 14.668 1.00 96.69 92 VAL A O 1
ATOM 722 N N . THR A 1 93 ? -4.702 4.299 13.743 1.00 95.19 93 THR A N 1
ATOM 723 C CA . THR A 1 93 ? -5.024 5.003 14.997 1.00 95.19 93 THR A CA 1
ATOM 724 C C . THR A 1 93 ? -6.238 4.461 15.748 1.00 95.19 93 THR A C 1
ATOM 726 O O . THR A 1 93 ? -6.351 4.686 16.951 1.00 95.19 93 THR A O 1
ATOM 729 N N . ASP A 1 94 ? -7.172 3.810 15.053 1.00 92.88 94 ASP A N 1
ATOM 730 C CA . ASP A 1 94 ? -8.392 3.242 15.630 1.00 92.88 94 ASP A CA 1
ATOM 731 C C . ASP A 1 94 ? -8.947 2.101 14.754 1.00 92.88 94 ASP A C 1
ATOM 733 O O . ASP A 1 94 ? -8.526 1.916 13.613 1.00 92.88 94 ASP A O 1
ATOM 737 N N . ASN A 1 95 ? -9.909 1.341 15.279 1.00 91.88 95 ASN A N 1
ATOM 738 C CA . ASN A 1 95 ? -10.523 0.184 14.619 1.00 91.88 95 ASN A CA 1
ATOM 739 C C . ASN A 1 95 ? -11.799 0.504 13.820 1.00 91.88 95 ASN A C 1
ATOM 741 O O . ASN A 1 95 ? -12.572 -0.405 13.518 1.00 91.88 95 ASN A O 1
ATOM 745 N N . SER A 1 96 ? -12.055 1.772 13.478 1.00 93.38 96 SER A N 1
ATOM 746 C CA . SER A 1 96 ? -13.225 2.146 12.662 1.00 93.38 96 SER A CA 1
ATOM 747 C C . SER A 1 96 ? -13.132 1.669 11.207 1.00 93.38 96 SER A C 1
ATOM 749 O O . SER A 1 96 ? -14.109 1.748 10.462 1.00 93.38 96 SER A O 1
ATOM 751 N N . VAL A 1 97 ? -11.966 1.158 10.806 1.00 93.56 97 VAL A N 1
ATOM 752 C CA . VAL A 1 97 ? -11.683 0.580 9.492 1.00 93.56 97 VAL A CA 1
ATOM 753 C C . VAL A 1 97 ? -11.079 -0.804 9.656 1.00 93.56 97 VAL A C 1
ATOM 755 O O . VAL A 1 97 ? -10.354 -1.066 10.611 1.00 93.56 97 VAL A O 1
ATOM 758 N N . THR A 1 98 ? -11.358 -1.685 8.702 1.00 95.00 98 THR A N 1
ATOM 759 C CA . THR A 1 98 ? -10.896 -3.081 8.740 1.00 95.00 98 THR A CA 1
ATOM 760 C C . THR A 1 98 ? -9.960 -3.431 7.590 1.00 95.00 98 THR A C 1
ATOM 762 O O . THR A 1 98 ? -9.332 -4.486 7.614 1.00 95.00 98 THR A O 1
ATOM 765 N N . GLU A 1 99 ? -9.867 -2.572 6.573 1.00 96.75 99 GLU A N 1
ATOM 766 C CA . GLU A 1 99 ? -9.161 -2.869 5.328 1.00 96.75 99 GLU A CA 1
ATOM 767 C C . GLU A 1 99 ? -8.441 -1.637 4.767 1.00 96.75 99 GLU A C 1
ATOM 769 O O . GLU A 1 99 ? -8.928 -0.507 4.869 1.00 96.75 99 GLU A O 1
ATOM 774 N N . ILE A 1 100 ? -7.311 -1.888 4.109 1.00 97.56 100 ILE A N 1
ATOM 775 C CA . ILE A 1 100 ? -6.567 -0.928 3.289 1.00 97.56 100 ILE A CA 1
ATOM 776 C C . ILE A 1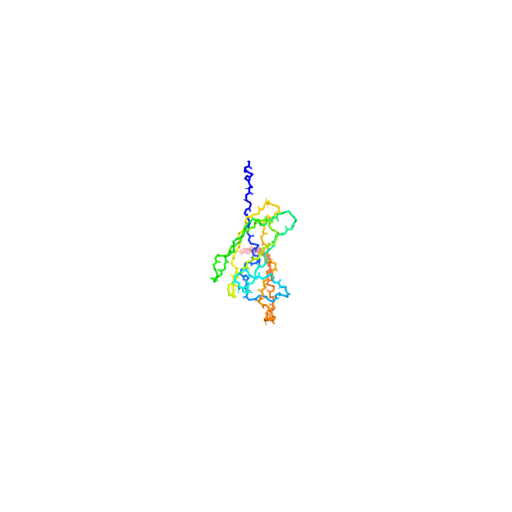 100 ? -7.106 -1.007 1.858 1.00 97.56 100 ILE A C 1
ATOM 778 O O . ILE A 1 100 ? -7.272 -2.101 1.310 1.00 97.56 100 ILE A O 1
ATOM 782 N N . ILE A 1 101 ? -7.351 0.142 1.233 1.00 97.25 101 ILE A N 1
ATOM 783 C CA . ILE A 1 101 ? -7.809 0.235 -0.156 1.00 97.25 101 ILE A CA 1
ATOM 784 C C . ILE A 1 101 ? -6.667 0.759 -1.019 1.00 97.25 101 ILE A C 1
ATOM 786 O O . ILE A 1 101 ? -6.115 1.815 -0.723 1.00 97.25 101 ILE A O 1
ATOM 790 N N . LEU A 1 102 ? -6.335 0.047 -2.097 1.00 95.81 102 LEU A N 1
ATOM 791 C CA . LEU A 1 102 ? -5.506 0.600 -3.166 1.00 95.81 102 LEU A CA 1
ATOM 792 C C . LEU A 1 102 ? -6.405 1.502 -4.016 1.00 95.81 102 LEU A C 1
ATOM 794 O O . LEU A 1 102 ? -7.339 1.013 -4.651 1.00 95.81 102 LEU A O 1
ATOM 798 N N . SER A 1 103 ? -6.150 2.809 -3.982 1.00 93.88 103 SER A N 1
ATOM 799 C CA . SER A 1 103 ? -6.926 3.803 -4.725 1.00 93.88 103 SER A CA 1
ATOM 800 C C . SER A 1 103 ? -6.534 3.794 -6.201 1.00 93.88 103 SER A C 1
ATOM 802 O O . SER A 1 103 ? -7.367 3.548 -7.071 1.00 93.88 103 SER A O 1
ATOM 804 N N . HIS A 1 104 ? -5.244 3.991 -6.476 1.00 91.25 104 HIS A N 1
ATOM 805 C CA . HIS A 1 104 ? -4.696 4.003 -7.825 1.00 91.25 104 HIS A CA 1
ATOM 806 C C . HIS A 1 104 ? -3.188 3.715 -7.817 1.00 91.25 104 HIS A C 1
ATOM 808 O O . HIS A 1 104 ? -2.541 3.684 -6.765 1.00 91.25 104 HIS A O 1
ATOM 814 N N . VAL A 1 105 ? -2.634 3.513 -9.013 1.00 91.69 105 VAL A N 1
ATOM 815 C CA . VAL A 1 105 ? -1.206 3.292 -9.248 1.00 91.69 105 VAL A CA 1
ATOM 816 C C . VAL A 1 105 ? -0.726 4.325 -10.254 1.00 91.69 105 VAL A C 1
ATOM 818 O O . VAL A 1 105 ? -1.226 4.376 -11.372 1.00 91.69 105 VAL A O 1
ATOM 821 N N . CYS A 1 106 ? 0.249 5.133 -9.868 1.00 85.12 106 CYS A N 1
ATOM 822 C CA . CYS A 1 106 ? 0.800 6.179 -10.710 1.00 85.12 106 CYS A CA 1
ATOM 823 C C . CYS A 1 106 ? 1.977 5.667 -11.526 1.00 85.12 106 CYS A C 1
ATOM 825 O O . CYS A 1 106 ? 2.847 4.952 -11.022 1.00 85.12 106 CYS A O 1
ATOM 827 N N . VAL A 1 107 ? 2.039 6.131 -12.765 1.00 79.19 107 VAL A N 1
ATOM 828 C CA . VAL A 1 107 ? 3.211 6.022 -13.632 1.00 79.19 107 VAL A CA 1
ATOM 829 C C . VAL A 1 107 ? 3.972 7.346 -13.635 1.00 79.19 107 VAL A C 1
ATOM 831 O O . VAL A 1 107 ? 3.369 8.391 -13.366 1.00 79.19 107 VAL A O 1
ATOM 834 N N . PRO A 1 108 ? 5.283 7.350 -13.928 1.00 67.19 108 PRO A N 1
ATOM 835 C CA . PRO A 1 108 ? 5.999 8.603 -14.121 1.00 67.19 108 PRO A CA 1
ATOM 836 C C . PRO A 1 108 ? 5.331 9.409 -15.241 1.00 67.19 108 PRO A C 1
ATOM 838 O O . PRO A 1 108 ? 4.930 8.848 -16.262 1.00 67.19 108 PRO A O 1
ATOM 841 N N . ASN A 1 109 ? 5.232 10.729 -15.053 1.00 60.22 109 ASN A N 1
ATOM 842 C CA . ASN A 1 109 ? 4.785 11.652 -16.096 1.00 60.22 109 ASN A CA 1
ATOM 843 C C . ASN A 1 109 ? 5.658 11.446 -17.347 1.00 60.22 109 ASN A C 1
ATOM 845 O O . ASN A 1 109 ? 6.815 11.863 -17.365 1.00 60.22 109 ASN A O 1
ATOM 849 N N . GLY A 1 110 ? 5.127 10.757 -18.359 1.00 53.12 110 GLY A N 1
ATOM 850 C CA . GLY A 1 110 ? 5.875 10.397 -19.564 1.00 53.12 110 GLY A CA 1
ATOM 851 C C . GLY A 1 110 ? 5.200 9.351 -20.450 1.00 53.12 110 GLY A C 1
ATOM 852 O O . GLY A 1 110 ? 5.276 9.486 -21.664 1.00 53.12 110 GLY A O 1
ATOM 853 N N . ASP A 1 111 ? 4.473 8.386 -19.874 1.00 47.12 111 ASP A N 1
ATOM 854 C CA . ASP A 1 111 ? 3.827 7.314 -20.644 1.00 47.12 111 ASP A CA 1
ATOM 855 C C . ASP A 1 111 ? 2.343 7.169 -20.288 1.00 47.12 111 ASP A C 1
ATOM 857 O O . ASP A 1 111 ? 1.956 6.461 -19.360 1.00 47.12 111 ASP A O 1
ATOM 861 N N . THR A 1 112 ? 1.474 7.806 -21.073 1.00 42.75 112 THR A N 1
ATOM 862 C CA . THR A 1 112 ? 0.042 7.483 -21.126 1.00 42.75 112 THR A CA 1
ATOM 863 C C . THR A 1 112 ? -0.170 6.187 -21.912 1.00 42.75 112 THR A C 1
ATOM 865 O O . THR A 1 112 ? -0.732 6.180 -23.006 1.00 42.75 112 THR A O 1
ATOM 868 N N . THR A 1 113 ? 0.263 5.047 -21.375 1.00 47.69 113 THR A N 1
ATOM 869 C CA . THR A 1 113 ? -0.222 3.757 -21.885 1.00 47.69 113 THR A CA 1
ATOM 870 C C . THR A 1 113 ? -1.622 3.536 -21.333 1.00 47.69 113 THR A C 1
ATOM 872 O O . THR A 1 113 ? -1.797 3.423 -20.132 1.00 47.69 113 THR A O 1
ATOM 875 N N . THR A 1 114 ? -2.639 3.550 -22.197 1.00 40.91 114 THR A N 1
ATOM 876 C CA . THR A 1 114 ? -4.033 3.245 -21.831 1.00 40.91 114 THR A CA 1
ATOM 877 C C . THR A 1 114 ? -4.157 1.739 -21.605 1.00 40.91 114 THR A C 1
ATOM 879 O O . THR A 1 114 ? -4.040 0.978 -22.564 1.00 40.91 114 THR A O 1
ATOM 882 N N . THR A 1 115 ? -4.402 1.293 -20.372 1.00 49.28 115 THR A N 1
ATOM 883 C CA . THR A 1 115 ? -4.617 -0.127 -20.065 1.00 49.28 115 THR A CA 1
ATOM 884 C C . THR A 1 115 ? -6.061 -0.331 -19.626 1.00 49.28 115 THR A C 1
ATOM 886 O O . THR A 1 115 ? -6.503 0.183 -18.603 1.00 49.28 115 THR A O 1
ATOM 889 N N . THR A 1 116 ? -6.811 -1.100 -20.412 1.00 38.53 116 THR A N 1
ATOM 890 C CA . THR A 1 116 ? -8.195 -1.480 -20.118 1.00 38.53 116 THR A CA 1
ATOM 891 C C . THR A 1 116 ? -8.243 -2.379 -18.879 1.00 38.53 116 THR A C 1
ATOM 893 O O . THR A 1 116 ? -7.858 -3.548 -18.935 1.00 38.53 116 THR A O 1
ATOM 896 N N . THR A 1 117 ? -8.735 -1.861 -17.753 1.00 41.16 117 THR A N 1
ATOM 897 C CA . THR A 1 117 ? -9.001 -2.659 -16.549 1.00 41.16 117 THR A CA 1
ATOM 898 C C . THR A 1 117 ? -10.087 -3.692 -16.857 1.00 41.16 117 THR A C 1
ATOM 900 O O . THR A 1 117 ? -11.254 -3.344 -17.025 1.00 41.16 117 THR A O 1
ATOM 903 N N . THR A 1 118 ? -9.728 -4.975 -16.930 1.00 39.06 118 THR A N 1
ATOM 904 C CA . THR A 1 118 ? -10.723 -6.053 -17.025 1.00 39.06 118 THR A CA 1
ATOM 905 C C . THR A 1 118 ? -11.236 -6.343 -15.619 1.00 39.06 118 THR A C 1
ATOM 907 O O . THR A 1 118 ? -10.564 -6.987 -14.818 1.00 39.06 118 THR A O 1
ATOM 910 N N . THR A 1 119 ? -12.412 -5.821 -15.277 1.00 38.88 119 THR A N 1
ATOM 911 C CA . THR A 1 119 ? -13.097 -6.166 -14.028 1.00 38.88 119 THR A CA 1
ATOM 912 C C . THR A 1 119 ? -13.603 -7.605 -14.126 1.00 38.88 119 THR A C 1
ATOM 914 O O . THR A 1 119 ? -14.665 -7.859 -14.692 1.00 38.88 119 THR A O 1
ATOM 917 N N . THR A 1 120 ? -12.856 -8.570 -13.586 1.00 40.16 120 THR A N 1
ATOM 918 C CA . THR A 1 120 ? -13.344 -9.948 -13.445 1.00 40.16 120 THR A CA 1
ATOM 919 C C . THR A 1 120 ? -14.455 -9.961 -12.399 1.00 40.16 120 THR A C 1
ATOM 921 O O . THR A 1 120 ? -14.209 -9.990 -11.196 1.00 40.16 120 THR A O 1
ATOM 924 N N . THR A 1 121 ? -15.702 -9.893 -12.857 1.00 41.72 121 THR A N 1
ATOM 925 C CA . THR A 1 121 ? -16.872 -10.088 -12.003 1.00 41.72 121 THR A CA 1
ATOM 926 C C . THR A 1 121 ? -17.031 -11.590 -11.796 1.00 41.72 121 THR A C 1
ATOM 928 O O . THR A 1 121 ? -17.470 -12.299 -12.697 1.00 41.72 121 THR A O 1
ATOM 931 N N . THR A 1 122 ? -16.642 -12.101 -10.629 1.00 43.78 122 THR A N 1
ATOM 932 C CA . THR A 1 122 ? -16.891 -13.498 -10.258 1.00 43.78 122 THR A CA 1
ATOM 933 C C . THR A 1 122 ? -18.389 -13.681 -10.017 1.00 43.78 122 THR A C 1
ATOM 935 O O . THR A 1 122 ? -18.900 -13.370 -8.943 1.00 43.78 122 THR A O 1
ATOM 938 N N . THR A 1 123 ? -19.122 -14.153 -11.025 1.00 45.03 123 THR A N 1
ATOM 939 C CA . THR A 1 123 ? -20.526 -14.549 -10.875 1.00 45.03 123 THR A CA 1
ATOM 940 C C . THR A 1 123 ? -20.583 -15.923 -10.208 1.00 45.03 123 THR A C 1
ATOM 942 O O . THR A 1 123 ? -20.354 -16.950 -10.845 1.00 45.03 123 THR A O 1
ATOM 945 N N . THR A 1 124 ? -20.877 -15.960 -8.909 1.00 45.12 124 THR A N 1
ATOM 946 C CA . THR A 1 124 ? -21.150 -17.209 -8.187 1.00 45.12 124 THR A CA 1
ATOM 947 C C . THR A 1 124 ? -22.436 -17.826 -8.739 1.00 45.12 124 THR A C 1
ATOM 949 O O . THR A 1 124 ? -23.531 -17.351 -8.452 1.00 45.12 124 THR A O 1
ATOM 952 N N . THR A 1 125 ? -22.317 -18.870 -9.560 1.00 47.50 125 THR A N 1
ATOM 953 C CA . THR A 1 125 ? -23.476 -19.618 -10.068 1.00 47.50 125 THR A CA 1
ATOM 954 C C . THR A 1 125 ? -23.874 -20.657 -9.022 1.00 47.50 125 THR A C 1
ATOM 956 O O . THR A 1 125 ? -23.150 -21.623 -8.790 1.00 47.50 125 THR A O 1
ATOM 959 N N . THR A 1 126 ? -25.004 -20.449 -8.346 1.00 49.56 126 THR A N 1
ATOM 960 C CA . THR A 1 126 ? -25.580 -21.432 -7.420 1.00 49.56 126 THR A CA 1
ATOM 961 C C . THR A 1 126 ? -26.292 -22.519 -8.225 1.00 49.56 126 THR A C 1
ATOM 963 O O . THR A 1 126 ? -27.405 -22.318 -8.702 1.00 49.56 126 THR A O 1
ATOM 966 N N . THR A 1 127 ? -25.657 -23.678 -8.400 1.00 51.12 127 THR A N 1
ATOM 967 C CA . THR A 1 127 ? -26.285 -24.845 -9.037 1.00 51.12 127 THR A CA 1
ATOM 968 C C . THR A 1 127 ? -27.249 -25.509 -8.052 1.00 51.12 127 THR A C 1
ATOM 970 O O . THR A 1 127 ? -26.827 -26.175 -7.109 1.00 51.12 127 THR A O 1
ATOM 973 N N . THR A 1 128 ? -28.556 -25.325 -8.247 1.00 52.38 128 THR A N 1
ATOM 974 C CA . THR A 1 128 ? -29.597 -26.044 -7.499 1.00 52.38 128 THR A CA 1
ATOM 975 C C . THR A 1 128 ? -29.770 -27.448 -8.085 1.00 52.38 128 THR A C 1
ATOM 977 O O . THR A 1 128 ? -30.430 -27.634 -9.106 1.00 52.38 128 THR A O 1
ATOM 980 N N . THR A 1 129 ? -29.166 -28.457 -7.455 1.00 55.41 129 THR A N 1
ATOM 981 C CA . THR A 1 129 ? -29.365 -29.866 -7.826 1.00 55.41 129 THR A CA 1
ATOM 982 C C . THR A 1 129 ? -30.782 -30.297 -7.444 1.00 55.41 129 THR A C 1
ATOM 984 O O . THR A 1 129 ? -31.099 -30.435 -6.265 1.00 55.41 129 THR A O 1
ATOM 987 N N . THR A 1 130 ? -31.647 -30.501 -8.438 1.00 51.72 130 THR A N 1
ATOM 988 C CA . THR A 1 130 ? -33.006 -31.025 -8.230 1.00 51.72 130 THR A CA 1
ATOM 989 C C . THR A 1 130 ? -32.954 -32.552 -8.267 1.00 51.72 130 THR A C 1
ATOM 991 O O . THR A 1 130 ? -32.811 -33.155 -9.330 1.00 51.72 130 THR A O 1
ATOM 994 N N . THR A 1 131 ? -33.029 -33.194 -7.102 1.00 51.28 131 THR A N 1
ATOM 995 C CA . THR A 1 131 ? -33.066 -34.658 -6.976 1.00 51.28 131 THR A CA 1
ATOM 996 C C . THR A 1 131 ? -34.422 -35.181 -7.453 1.00 51.28 131 THR A C 1
ATOM 998 O O . THR A 1 131 ? -35.435 -34.976 -6.790 1.00 51.28 131 THR A O 1
ATOM 1001 N N . THR A 1 132 ? -34.455 -35.858 -8.603 1.00 53.09 132 THR A N 1
ATOM 1002 C CA . THR A 1 132 ? -35.666 -36.526 -9.110 1.00 53.09 132 THR A CA 1
ATOM 1003 C C . THR A 1 132 ? -35.719 -37.952 -8.565 1.00 53.09 132 THR A C 1
ATOM 1005 O O . THR A 1 132 ? -34.948 -38.817 -8.980 1.00 53.09 132 THR A O 1
ATOM 1008 N N . THR A 1 133 ? -36.614 -38.208 -7.612 1.00 53.28 133 THR A N 1
ATOM 1009 C CA . THR A 1 133 ? -36.886 -39.553 -7.089 1.00 53.28 133 THR A CA 1
ATOM 1010 C C . THR A 1 133 ? -37.747 -40.319 -8.094 1.00 53.28 133 THR A C 1
ATOM 1012 O O . THR A 1 133 ? -38.904 -39.974 -8.310 1.00 53.28 133 THR A O 1
ATOM 1015 N N . THR A 1 134 ? -37.189 -41.358 -8.719 1.00 54.38 134 THR A N 1
ATOM 1016 C CA . THR A 1 134 ? -37.943 -42.265 -9.600 1.00 54.38 134 THR A CA 1
ATOM 1017 C C . THR A 1 134 ? -38.504 -43.409 -8.759 1.00 54.38 134 THR A C 1
ATOM 1019 O O . THR A 1 134 ? -37.745 -44.193 -8.191 1.00 54.38 134 THR A O 1
ATOM 1022 N N . THR A 1 135 ? -39.828 -43.491 -8.638 1.00 53.94 135 THR A N 1
ATOM 1023 C CA . THR A 1 135 ? -40.525 -44.585 -7.949 1.00 53.94 135 THR A CA 1
ATOM 1024 C C . THR A 1 135 ? -40.765 -45.727 -8.936 1.00 53.94 135 THR A C 1
ATOM 1026 O O . THR A 1 135 ? -41.584 -45.603 -9.842 1.00 53.94 135 THR A O 1
ATOM 1029 N N . THR A 1 136 ? -40.054 -46.842 -8.774 1.00 54.59 136 THR A N 1
ATOM 1030 C CA . THR A 1 136 ? -40.273 -48.061 -9.566 1.00 54.59 136 THR A CA 1
ATOM 1031 C C . THR A 1 136 ? -41.378 -48.895 -8.922 1.00 54.59 136 THR A C 1
ATOM 1033 O O . THR A 1 136 ? -41.214 -49.399 -7.812 1.00 54.59 136 THR A O 1
ATOM 1036 N N . THR A 1 137 ? -42.512 -49.043 -9.608 1.00 53.12 137 THR A N 1
ATOM 1037 C CA . THR A 1 137 ? -43.605 -49.941 -9.208 1.00 53.12 137 THR A CA 1
ATOM 1038 C C . THR A 1 137 ? -43.410 -51.302 -9.875 1.00 53.12 137 THR A C 1
ATOM 1040 O O . THR A 1 137 ? -43.507 -51.416 -11.094 1.00 53.12 137 THR A O 1
ATOM 1043 N N . THR A 1 138 ? -43.135 -52.337 -9.082 1.00 57.41 138 THR A N 1
ATOM 1044 C CA . THR A 1 138 ? -43.039 -53.726 -9.553 1.00 57.41 138 THR A CA 1
ATOM 1045 C C . THR A 1 138 ? -44.415 -54.384 -9.482 1.00 57.41 138 THR A C 1
ATOM 1047 O O . THR A 1 138 ? -44.987 -54.515 -8.401 1.00 57.41 138 THR A O 1
ATOM 1050 N N . THR A 1 139 ? -44.955 -54.801 -10.627 1.00 53.97 139 THR A N 1
ATOM 1051 C CA . THR A 1 139 ? -46.199 -55.579 -10.723 1.00 53.97 139 THR A CA 1
ATOM 1052 C C . THR A 1 139 ? -45.859 -57.068 -10.790 1.00 53.97 139 THR A C 1
ATOM 1054 O O . THR A 1 139 ? -45.210 -57.513 -11.732 1.00 53.97 139 THR A O 1
ATOM 1057 N N . THR A 1 140 ? -46.293 -57.839 -9.792 1.00 54.75 140 THR A N 1
ATOM 1058 C CA . THR A 1 140 ? -46.145 -59.302 -9.755 1.00 54.75 140 THR A CA 1
ATOM 1059 C C . THR A 1 140 ? -47.394 -59.949 -10.349 1.00 54.75 140 THR A C 1
ATOM 1061 O O . THR A 1 140 ? -48.486 -59.798 -9.803 1.00 54.75 140 THR A O 1
ATOM 1064 N N . THR A 1 141 ? -47.245 -60.673 -11.458 1.00 55.53 141 THR A N 1
ATOM 1065 C CA . THR A 1 141 ? -48.323 -61.463 -12.070 1.00 55.53 141 THR A CA 1
ATOM 1066 C C . THR A 1 141 ? -48.205 -62.920 -11.628 1.00 55.53 141 THR A C 1
ATOM 1068 O O . THR A 1 141 ? -47.246 -63.606 -11.973 1.00 55.53 141 THR A O 1
ATOM 1071 N N . THR A 1 142 ? -49.188 -63.388 -10.861 1.00 58.00 142 THR A N 1
ATOM 1072 C CA . THR A 1 142 ? -49.358 -64.794 -10.470 1.00 58.00 142 THR A CA 1
ATOM 1073 C C . THR A 1 142 ? -50.219 -65.496 -11.515 1.00 58.00 142 THR A C 1
ATOM 1075 O O . THR A 1 142 ? -51.314 -65.024 -11.814 1.00 58.00 142 THR A O 1
ATOM 1078 N N . THR A 1 143 ? -49.737 -66.613 -12.060 1.00 55.12 143 THR A N 1
ATOM 1079 C CA . THR A 1 143 ? -50.503 -67.467 -12.983 1.00 55.12 143 THR A CA 1
ATOM 1080 C C . THR A 1 143 ? -50.793 -68.788 -12.276 1.00 55.12 143 THR A C 1
ATOM 1082 O O . THR A 1 143 ? -49.872 -69.399 -11.733 1.00 55.12 143 THR A O 1
ATOM 1085 N N . THR A 1 144 ? -52.073 -69.152 -12.226 1.00 62.97 144 THR A N 1
ATOM 1086 C CA . THR A 1 144 ? -52.631 -70.421 -11.722 1.00 62.97 144 THR A CA 1
ATOM 1087 C C . THR A 1 144 ? -52.581 -71.513 -12.772 1.00 62.97 144 THR A C 1
ATOM 1089 O O . THR A 1 144 ? -52.851 -71.166 -13.945 1.00 62.97 144 THR A O 1
#

Radius of gyration: 25.75 Å; chains: 1; bounding box: 66×84×52 Å